Protein AF-A0A7K8NWL8-F1 (afdb_monomer)

Organism: Casuarius casuarius (NCBI:txid8787)

Foldseek 3Di:
DVVVVVVVVVVVVVVVVVVVVVVLLVCLVQVDPDVCSVVSVVVVVVVVVVVVVVLVVQVVCCVVPVVRNVCCVPVVVVVVVVVVVPDDDSPPDDGDD

Radius of gyration: 16.97 Å; Cα contacts (8 Å, |Δi|>4): 28; chains: 1; bounding box: 35×28×49 Å

Secondary structure (DSSP, 8-state):
-HHHHHHHHHHHHHHHHHHHHHHHHHHHHHHS-HHHHHHHHHHHHHHHHHHHHHHHHHHHGGGT-TTHHHHHHHHHHHHHHHHHHTSPP-TTPPP--

InterPro domains:
  IPR036259 MFS transporter superfamily [G3DSA:1.20.1250.20] (2-97)
  IPR036259 MFS transporter superfamily [SSF103473] (7-96)

Nearest PDB structures (foldseek):
  4njl-assembly1_A  TM=3.214E-01  e=8.857E+00  Middle East respiratory syndrome-related coronavirus

Structure (mmCIF, N/CA/C/O backbone):
data_AF-A0A7K8NWL8-F1
#
_entry.id   AF-A0A7K8NWL8-F1
#
loop_
_atom_site.group_PDB
_atom_site.id
_atom_site.type_symbol
_atom_site.label_atom_id
_atom_site.label_alt_id
_atom_site.label_comp_id
_atom_site.label_asym_id
_atom_site.label_entity_id
_atom_site.label_seq_id
_atom_site.pdbx_PDB_ins_code
_atom_site.Cartn_x
_atom_site.Cartn_y
_atom_site.Cartn_z
_atom_site.occupancy
_atom_site.B_iso_or_equiv
_atom_site.auth_seq_id
_atom_site.auth_comp_id
_atom_site.auth_asym_id
_atom_site.auth_atom_id
_atom_site.pdbx_PDB_model_num
ATOM 1 N N . GLU A 1 1 ? -2.092 -9.608 26.570 1.00 62.44 1 GLU A N 1
ATOM 2 C CA . GLU A 1 1 ? -2.768 -10.374 25.497 1.00 62.44 1 GLU A CA 1
ATOM 3 C C . GLU A 1 1 ? -3.240 -9.510 24.324 1.00 62.44 1 GLU A C 1
ATOM 5 O O . GLU A 1 1 ? -2.537 -9.459 23.322 1.00 62.44 1 GLU A O 1
ATOM 10 N N . LEU A 1 2 ? -4.349 -8.757 24.419 1.00 80.12 2 LEU A N 1
ATOM 11 C CA . LEU A 1 2 ? -4.906 -8.029 23.256 1.00 80.12 2 LEU A CA 1
ATOM 12 C C . LEU A 1 2 ? -3.962 -6.967 22.651 1.00 80.12 2 LEU A C 1
ATOM 14 O O . LEU A 1 2 ? -3.967 -6.730 21.444 1.00 80.12 2 LEU A O 1
ATOM 18 N N . GLN A 1 3 ? -3.144 -6.321 23.486 1.00 86.44 3 GLN A N 1
ATOM 19 C CA . GLN A 1 3 ? -2.190 -5.301 23.046 1.00 86.44 3 GLN A CA 1
ATOM 20 C C . GLN A 1 3 ? -1.061 -5.894 22.193 1.00 86.44 3 GLN A C 1
ATOM 22 O O . GLN A 1 3 ? -0.724 -5.311 21.168 1.00 86.44 3 GLN A O 1
ATOM 27 N N . THR A 1 4 ? -0.543 -7.068 22.565 1.00 90.69 4 THR A N 1
ATOM 28 C CA . THR A 1 4 ? 0.490 -7.795 21.810 1.00 90.69 4 THR A CA 1
ATOM 29 C C . THR A 1 4 ? -0.026 -8.224 20.439 1.00 90.69 4 THR A C 1
ATOM 31 O O . THR A 1 4 ? 0.671 -8.083 19.441 1.00 90.69 4 THR A O 1
ATOM 34 N N . VAL A 1 5 ? -1.278 -8.687 20.366 1.00 90.12 5 VAL A N 1
ATOM 35 C CA . VAL A 1 5 ? -1.917 -9.050 19.091 1.00 90.12 5 VAL A CA 1
ATOM 36 C C . VAL A 1 5 ? -2.085 -7.819 18.197 1.00 90.12 5 VAL A C 1
ATOM 38 O O . VAL A 1 5 ? -1.760 -7.870 17.013 1.00 90.12 5 VAL A O 1
ATOM 41 N N . ARG A 1 6 ? -2.525 -6.681 18.755 1.00 89.56 6 ARG A N 1
ATOM 42 C CA . ARG A 1 6 ? -2.659 -5.422 17.999 1.00 89.56 6 ARG A CA 1
ATOM 43 C C . ARG A 1 6 ? -1.320 -4.914 17.471 1.00 89.56 6 ARG A C 1
ATOM 45 O O . ARG A 1 6 ? -1.257 -4.480 16.324 1.00 89.56 6 ARG A O 1
ATOM 52 N N . THR A 1 7 ? -0.261 -4.951 18.278 1.00 91.75 7 THR A N 1
ATOM 53 C CA . THR A 1 7 ? 1.067 -4.507 17.834 1.00 91.75 7 THR A CA 1
ATOM 54 C C . THR A 1 7 ? 1.664 -5.463 16.810 1.00 91.75 7 THR A C 1
ATOM 56 O O . THR A 1 7 ? 2.191 -4.990 15.808 1.00 91.75 7 THR A O 1
ATOM 59 N N . ALA A 1 8 ? 1.522 -6.779 16.990 1.00 9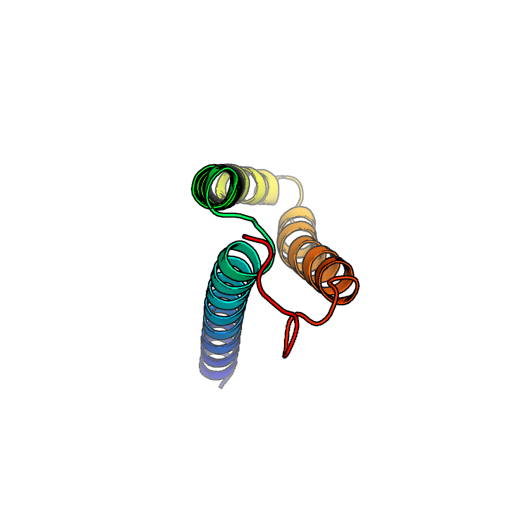3.69 8 ALA A N 1
ATOM 60 C CA . ALA A 1 8 ? 1.953 -7.768 16.005 1.00 93.69 8 ALA A CA 1
ATOM 61 C C . ALA A 1 8 ? 1.260 -7.550 14.651 1.00 93.69 8 ALA A C 1
ATOM 63 O O . ALA A 1 8 ? 1.933 -7.440 13.628 1.00 93.69 8 ALA A O 1
ATOM 64 N N . LEU A 1 9 ? -0.068 -7.383 14.649 1.00 89.25 9 LEU A N 1
ATOM 65 C CA . LEU A 1 9 ? -0.835 -7.107 13.433 1.00 89.25 9 LEU A CA 1
ATOM 66 C C . LEU A 1 9 ? -0.399 -5.790 12.770 1.00 89.25 9 LEU A C 1
ATOM 68 O O . LEU A 1 9 ? -0.241 -5.728 11.553 1.00 89.25 9 LEU A O 1
ATOM 72 N N . ALA A 1 10 ? -0.146 -4.745 13.564 1.00 89.25 10 ALA A N 1
ATOM 73 C CA . ALA A 1 10 ? 0.331 -3.461 13.057 1.00 89.25 10 ALA A CA 1
ATOM 74 C C . ALA A 1 10 ? 1.741 -3.550 12.445 1.00 89.25 10 ALA A C 1
ATOM 76 O O . ALA A 1 10 ? 2.017 -2.900 11.436 1.00 89.25 10 ALA A O 1
ATOM 77 N N . VAL A 1 11 ? 2.636 -4.349 13.035 1.00 94.25 11 VAL A N 1
ATOM 78 C CA . VAL A 1 11 ? 3.991 -4.577 12.510 1.00 94.25 11 VAL A CA 1
ATOM 79 C C . VAL A 1 11 ? 3.936 -5.370 11.210 1.00 94.25 11 VAL A C 1
ATOM 81 O O . VAL A 1 11 ? 4.576 -4.962 10.244 1.00 94.25 11 VAL A O 1
ATOM 84 N N . ILE A 1 12 ? 3.131 -6.435 11.152 1.00 94.44 12 ILE A N 1
ATOM 85 C CA . ILE A 1 12 ? 2.914 -7.215 9.926 1.00 94.44 12 ILE A CA 1
ATOM 86 C C . ILE A 1 12 ? 2.359 -6.30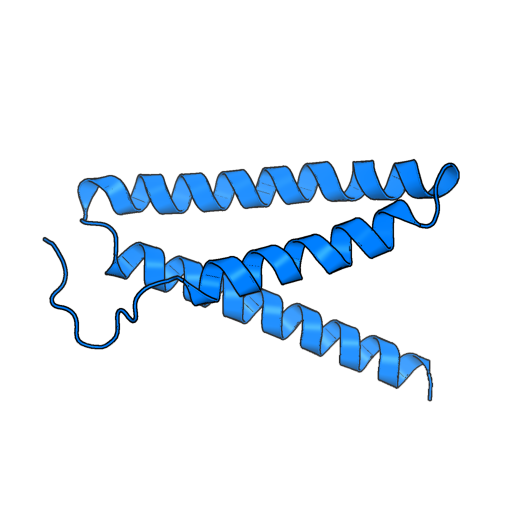8 8.826 1.00 94.44 12 ILE A C 1
ATOM 88 O O . ILE A 1 12 ? 2.927 -6.254 7.740 1.00 94.44 12 ILE A O 1
ATOM 92 N N . GLY A 1 13 ? 1.321 -5.521 9.125 1.00 89.50 13 GLY A N 1
ATOM 93 C CA . GLY A 1 13 ? 0.737 -4.580 8.168 1.00 89.50 13 GLY A CA 1
ATOM 94 C C . GLY A 1 13 ? 1.751 -3.563 7.637 1.00 89.50 13 GLY A C 1
ATOM 95 O O . GLY A 1 13 ? 1.828 -3.346 6.428 1.00 89.50 13 GLY A O 1
ATOM 96 N N . LYS A 1 14 ? 2.589 -2.981 8.509 1.00 89.50 14 LYS A N 1
ATOM 97 C CA . LYS A 1 14 ? 3.671 -2.084 8.068 1.00 89.50 14 LYS A CA 1
ATOM 98 C C . LYS A 1 14 ? 4.740 -2.798 7.242 1.00 89.50 14 LYS A C 1
ATOM 100 O O . LYS A 1 14 ? 5.216 -2.222 6.267 1.00 89.50 14 LYS A O 1
ATOM 105 N N . GLY A 1 15 ? 5.103 -4.026 7.608 1.00 91.81 15 GLY A N 1
ATOM 106 C CA . GLY A 1 15 ? 6.045 -4.847 6.848 1.00 91.81 15 GLY A CA 1
ATOM 107 C C . GLY A 1 15 ? 5.537 -5.130 5.436 1.00 91.81 15 GLY A C 1
ATOM 108 O O . GLY A 1 15 ? 6.246 -4.865 4.468 1.00 91.81 15 GLY A O 1
ATOM 109 N N . CYS A 1 16 ? 4.280 -5.566 5.311 1.00 90.12 16 CYS A N 1
ATOM 110 C CA . CYS A 1 16 ? 3.627 -5.787 4.022 1.00 90.12 16 CYS A CA 1
ATOM 111 C C . CYS A 1 16 ? 3.594 -4.509 3.179 1.00 90.12 16 CYS A C 1
ATOM 113 O O . CYS A 1 16 ? 3.961 -4.547 2.010 1.00 90.12 16 CYS A O 1
ATOM 115 N N . LEU A 1 17 ? 3.233 -3.366 3.773 1.00 88.06 17 LEU A N 1
ATOM 116 C CA . LEU A 1 17 ? 3.220 -2.088 3.058 1.00 88.06 17 LEU A CA 1
ATOM 117 C C . LEU A 1 17 ? 4.611 -1.721 2.516 1.00 88.06 17 LEU A C 1
ATOM 119 O O . LEU A 1 17 ? 4.728 -1.285 1.373 1.00 88.06 17 LEU A O 1
ATOM 123 N N . SER A 1 18 ? 5.666 -1.931 3.311 1.00 90.00 18 SER A N 1
ATOM 124 C CA . SER A 1 18 ? 7.046 -1.689 2.876 1.00 90.00 18 SER A CA 1
ATOM 125 C C . SER A 1 18 ? 7.470 -2.623 1.743 1.00 90.00 18 SER A C 1
ATOM 127 O O . SER A 1 18 ? 8.133 -2.175 0.809 1.00 90.00 18 SER A O 1
ATOM 129 N N . ALA A 1 19 ? 7.101 -3.904 1.817 1.00 90.31 19 ALA A N 1
ATOM 130 C CA . ALA A 1 19 ? 7.400 -4.874 0.770 1.00 90.31 19 ALA A CA 1
ATOM 131 C C . ALA A 1 19 ? 6.701 -4.492 -0.543 1.00 90.31 19 ALA A C 1
ATOM 133 O O . ALA A 1 19 ? 7.360 -4.404 -1.575 1.00 90.31 19 ALA A O 1
ATOM 134 N N . SER A 1 20 ? 5.407 -4.153 -0.489 1.00 89.31 20 SER A N 1
ATOM 135 C CA . SER A 1 20 ? 4.644 -3.698 -1.656 1.00 89.31 20 SER A CA 1
ATOM 136 C C . SER A 1 20 ? 5.235 -2.436 -2.281 1.00 89.31 20 SER A C 1
ATOM 138 O O . SER A 1 20 ? 5.350 -2.360 -3.502 1.00 89.31 20 SER A O 1
ATOM 140 N N . PHE A 1 21 ? 5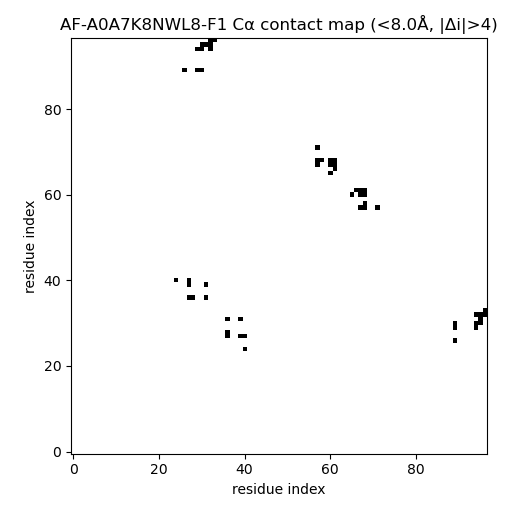.657 -1.461 -1.467 1.00 86.12 21 PHE A N 1
ATOM 141 C CA . PHE A 1 21 ? 6.340 -0.267 -1.974 1.00 86.12 21 PHE A CA 1
ATOM 142 C C . PHE A 1 21 ? 7.619 -0.626 -2.731 1.00 86.12 21 PHE A C 1
ATOM 144 O O . PHE A 1 21 ? 7.840 -0.114 -3.825 1.00 86.12 21 PHE A O 1
ATOM 151 N N . ASN A 1 22 ? 8.436 -1.530 -2.187 1.00 87.44 22 ASN A N 1
ATOM 152 C CA . ASN A 1 22 ? 9.659 -1.964 -2.853 1.00 87.44 22 ASN A CA 1
ATOM 153 C C . ASN A 1 22 ? 9.362 -2.692 -4.175 1.00 87.44 22 ASN A C 1
ATOM 155 O O . ASN A 1 22 ? 9.979 -2.393 -5.194 1.00 87.44 22 ASN A O 1
ATOM 159 N N . CYS A 1 23 ? 8.361 -3.579 -4.190 1.00 86.31 23 CYS A N 1
ATOM 160 C CA . CYS A 1 23 ? 7.916 -4.252 -5.410 1.00 86.31 23 CYS A CA 1
ATOM 161 C C . CYS A 1 23 ? 7.490 -3.245 -6.485 1.00 86.31 23 CYS A C 1
ATOM 163 O O . CYS A 1 23 ? 7.965 -3.334 -7.610 1.00 86.31 23 CYS A O 1
ATOM 165 N N . VAL A 1 24 ? 6.657 -2.253 -6.155 1.00 84.94 24 VAL A N 1
ATOM 166 C CA . VAL A 1 24 ? 6.221 -1.227 -7.123 1.00 84.94 24 VAL A CA 1
ATOM 167 C C . VAL A 1 24 ? 7.410 -0.455 -7.699 1.00 84.94 24 VAL A C 1
ATOM 169 O O . VAL A 1 24 ? 7.441 -0.188 -8.902 1.00 84.94 24 VAL A O 1
ATOM 172 N N . PHE A 1 25 ? 8.404 -0.122 -6.872 1.00 83.25 25 PHE A N 1
ATOM 173 C CA . PHE A 1 25 ? 9.636 0.511 -7.343 1.00 83.25 25 PHE A CA 1
ATOM 174 C C . PHE A 1 25 ? 10.392 -0.391 -8.326 1.00 83.25 25 PHE A C 1
ATOM 176 O O . PHE A 1 25 ? 10.745 0.075 -9.408 1.00 83.25 25 PHE A O 1
ATOM 183 N N . LEU A 1 26 ? 10.571 -1.674 -8.000 1.00 84.25 26 LEU A N 1
ATOM 184 C CA . LEU A 1 26 ? 11.225 -2.648 -8.881 1.00 84.25 26 LEU A CA 1
ATOM 185 C C . LEU A 1 26 ? 10.476 -2.818 -10.209 1.00 84.25 26 LEU A C 1
ATOM 187 O O . LEU A 1 26 ? 11.071 -2.622 -11.267 1.00 84.25 26 LEU A O 1
ATOM 191 N N . PHE A 1 27 ? 9.162 -3.046 -10.169 1.00 81.00 27 PHE A N 1
ATOM 192 C CA . PHE A 1 27 ? 8.319 -3.128 -11.367 1.00 81.00 27 PHE A CA 1
ATOM 193 C C . PHE A 1 27 ? 8.416 -1.864 -12.223 1.00 81.00 27 PHE A C 1
ATOM 195 O O . PHE A 1 27 ? 8.470 -1.943 -13.447 1.00 81.00 27 PHE A O 1
ATOM 202 N N . THR A 1 28 ? 8.495 -0.686 -11.599 1.00 80.62 28 THR A N 1
ATOM 203 C CA . THR A 1 28 ? 8.672 0.569 -12.340 1.00 80.62 28 THR A CA 1
ATOM 204 C C . THR A 1 28 ? 10.021 0.605 -13.066 1.00 80.62 28 THR A C 1
ATOM 206 O O . THR A 1 28 ? 10.120 1.163 -14.153 1.00 80.62 28 THR A O 1
ATOM 209 N N . THR A 1 29 ? 11.071 0.001 -12.505 1.00 78.19 29 THR A N 1
ATOM 210 C CA . THR A 1 29 ? 12.380 -0.068 -13.170 1.00 78.19 29 THR A CA 1
ATOM 211 C C . THR A 1 29 ? 12.474 -1.139 -14.254 1.00 78.19 29 THR A C 1
ATOM 213 O O . THR A 1 29 ? 13.243 -0.954 -15.192 1.00 78.19 29 THR A O 1
ATOM 216 N N . GLU A 1 30 ? 11.699 -2.218 -14.155 1.00 80.56 30 GLU A N 1
ATOM 217 C CA . GLU A 1 30 ? 11.712 -3.325 -15.123 1.00 80.56 30 GLU A CA 1
ATOM 218 C C . GLU A 1 30 ? 10.768 -3.086 -16.307 1.00 80.56 30 GLU A C 1
ATOM 220 O O . GLU A 1 30 ? 11.099 -3.426 -17.439 1.00 80.56 30 GLU A O 1
ATOM 225 N N . LEU A 1 31 ? 9.606 -2.472 -16.063 1.00 73.81 31 LEU A N 1
ATOM 226 C CA . LEU A 1 31 ? 8.558 -2.302 -17.072 1.00 73.81 31 LEU A CA 1
ATOM 227 C C . LEU A 1 31 ? 8.718 -1.019 -17.904 1.00 73.81 31 LEU A C 1
ATOM 229 O O . LEU A 1 31 ? 8.256 -0.964 -19.042 1.00 73.81 31 LEU A O 1
ATOM 233 N N . TYR A 1 32 ? 9.344 0.025 -17.345 1.00 72.50 32 TYR A N 1
ATOM 234 C CA . TYR A 1 32 ? 9.471 1.325 -18.011 1.00 72.50 32 TYR A CA 1
ATOM 235 C C . TYR A 1 32 ? 10.867 1.516 -18.642 1.00 72.50 32 TYR A C 1
ATOM 237 O O . TYR A 1 32 ? 11.877 1.467 -17.916 1.00 72.50 32 TYR A O 1
ATOM 245 N N . PRO A 1 33 ? 10.947 1.827 -19.956 1.00 71.31 33 PRO A N 1
ATOM 246 C CA . PRO A 1 33 ? 12.199 2.173 -20.618 1.00 71.31 33 PRO A CA 1
ATOM 247 C C . PRO A 1 33 ? 12.808 3.439 -20.005 1.00 71.31 33 PRO A C 1
ATOM 249 O O . PRO A 1 33 ? 12.118 4.286 -19.416 1.00 71.31 33 PRO A O 1
ATOM 252 N N . THR A 1 34 ? 14.129 3.562 -20.132 1.00 76.31 34 THR A N 1
ATOM 253 C CA . THR A 1 34 ? 14.950 4.594 -19.471 1.00 76.31 34 THR A CA 1
ATOM 254 C C . THR A 1 34 ? 14.382 6.027 -19.483 1.00 76.31 34 THR A C 1
ATOM 256 O O . THR A 1 34 ? 14.425 6.655 -18.419 1.00 76.31 34 THR A O 1
ATOM 259 N N . PRO A 1 35 ? 13.789 6.567 -20.572 1.00 76.06 35 PRO A N 1
ATOM 260 C CA . PRO A 1 35 ? 13.310 7.953 -2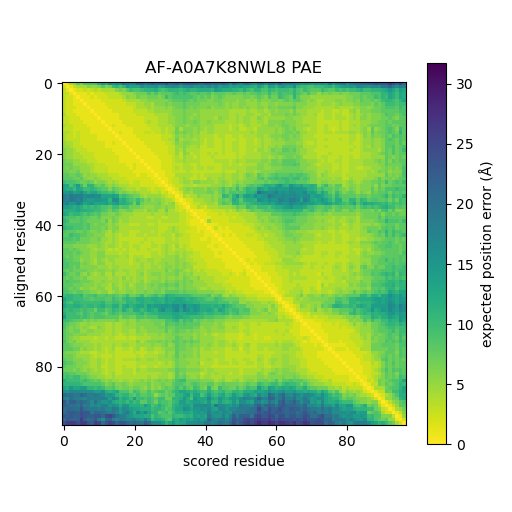0.587 1.00 76.06 35 PRO A CA 1
ATOM 261 C C . PRO A 1 35 ? 12.072 8.221 -19.717 1.00 76.06 35 PRO A C 1
ATOM 263 O O . PRO A 1 35 ? 11.883 9.348 -19.265 1.00 76.06 35 PRO A O 1
ATOM 266 N N . ILE A 1 36 ? 11.222 7.221 -19.461 1.00 78.56 36 ILE A N 1
ATOM 267 C CA . ILE A 1 36 ? 9.959 7.415 -18.720 1.00 78.56 36 ILE A CA 1
ATOM 268 C C . ILE A 1 36 ? 9.997 6.859 -17.294 1.00 78.56 36 ILE A C 1
ATOM 270 O O . ILE A 1 36 ? 9.100 7.139 -16.496 1.00 78.56 36 ILE A O 1
ATOM 274 N N . ARG A 1 37 ? 11.068 6.147 -16.932 1.00 83.12 37 ARG A N 1
ATOM 275 C CA . ARG A 1 37 ? 11.269 5.561 -15.599 1.00 83.12 37 ARG A CA 1
ATOM 276 C C . ARG A 1 37 ? 11.223 6.599 -14.478 1.00 83.12 37 ARG A C 1
ATOM 278 O O . ARG A 1 37 ? 10.513 6.413 -13.492 1.00 83.12 37 ARG A O 1
ATOM 285 N N . GLN A 1 38 ? 11.935 7.716 -14.636 1.00 83.06 38 GLN A N 1
ATOM 286 C CA . GLN A 1 38 ? 11.965 8.777 -13.623 1.00 83.06 38 GLN A CA 1
ATOM 287 C C . GLN A 1 38 ? 10.597 9.455 -13.465 1.00 83.06 38 GLN A C 1
ATOM 289 O O . GLN A 1 38 ? 10.186 9.771 -12.348 1.00 83.06 38 GLN A O 1
ATOM 294 N N . THR A 1 39 ? 9.858 9.612 -14.564 1.00 86.19 39 THR A N 1
ATOM 295 C CA . THR A 1 39 ? 8.486 10.133 -14.552 1.00 86.19 39 THR A CA 1
ATOM 296 C C . THR A 1 39 ? 7.533 9.176 -13.833 1.00 86.19 39 THR A C 1
ATOM 298 O O . THR A 1 39 ? 6.752 9.623 -12.996 1.00 86.19 39 THR A O 1
ATOM 301 N N . GLY A 1 40 ? 7.635 7.865 -14.083 1.00 84.00 40 GLY A N 1
ATOM 302 C CA . GLY A 1 40 ? 6.838 6.841 -13.397 1.00 84.00 40 GLY A CA 1
ATOM 303 C C . GLY A 1 40 ? 7.078 6.819 -11.884 1.00 84.00 40 GLY A C 1
ATOM 304 O O . GLY A 1 40 ? 6.129 6.866 -11.099 1.00 84.00 40 GLY A O 1
ATOM 305 N N . LEU A 1 41 ? 8.345 6.860 -11.460 1.00 86.25 41 LEU A N 1
ATOM 306 C CA . LEU A 1 41 ? 8.716 6.945 -10.041 1.00 86.25 41 LEU A CA 1
ATOM 307 C C . LEU A 1 41 ? 8.225 8.247 -9.383 1.00 86.25 41 LEU A C 1
ATOM 309 O O . LEU A 1 41 ? 7.726 8.235 -8.250 1.00 86.25 41 LEU A O 1
ATOM 313 N N . GLY A 1 42 ? 8.331 9.373 -10.094 1.00 87.75 42 GLY A N 1
ATOM 314 C CA . GLY A 1 42 ? 7.814 10.666 -9.644 1.00 87.75 42 GLY A CA 1
ATOM 315 C C . GLY A 1 42 ? 6.292 10.663 -9.483 1.00 87.75 42 GLY A C 1
ATOM 316 O O . GLY A 1 42 ? 5.768 11.164 -8.483 1.00 87.75 42 GLY A O 1
ATOM 317 N N . PHE A 1 43 ? 5.576 10.033 -10.415 1.00 87.62 43 PHE A N 1
ATOM 318 C CA . PHE A 1 43 ? 4.125 9.892 -10.357 1.00 87.62 43 PHE A CA 1
ATOM 319 C C . PHE A 1 43 ? 3.686 9.037 -9.163 1.00 87.62 43 PHE A C 1
ATOM 321 O O . PHE A 1 43 ? 2.854 9.477 -8.368 1.00 87.62 43 PHE A O 1
ATOM 328 N N . GLY A 1 44 ? 4.309 7.870 -8.960 1.00 86.38 44 GLY A N 1
ATOM 329 C CA . GLY A 1 44 ? 4.041 7.011 -7.801 1.00 86.38 44 GLY A CA 1
ATOM 330 C C . GLY A 1 44 ? 4.282 7.729 -6.469 1.00 86.38 44 GLY A C 1
ATOM 331 O O . GLY A 1 44 ? 3.449 7.677 -5.561 1.00 86.38 44 GLY A O 1
ATOM 332 N N . SER A 1 45 ? 5.374 8.493 -6.378 1.00 88.81 45 SER A N 1
ATOM 333 C CA . SER A 1 45 ? 5.679 9.308 -5.196 1.00 88.81 45 SER A CA 1
ATOM 334 C C . SER A 1 45 ? 4.631 10.396 -4.957 1.00 88.81 45 SER A C 1
ATOM 336 O O . SER A 1 45 ? 4.230 10.626 -3.817 1.00 88.81 45 SER A O 1
ATOM 338 N N . THR A 1 46 ? 4.144 11.040 -6.018 1.00 91.81 46 THR A N 1
ATOM 339 C CA . THR A 1 46 ? 3.092 12.064 -5.925 1.00 91.81 46 THR A CA 1
ATOM 340 C C . THR A 1 46 ? 1.782 11.457 -5.426 1.00 91.81 46 THR A C 1
ATOM 342 O O . THR A 1 46 ? 1.178 11.986 -4.494 1.00 91.81 46 THR A O 1
ATOM 345 N N . MET A 1 47 ? 1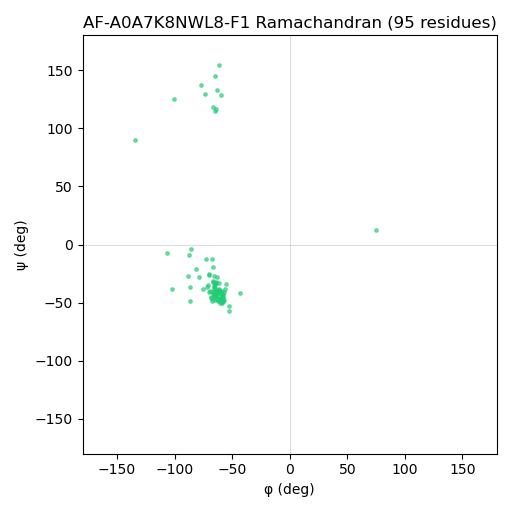.388 10.295 -5.955 1.00 88.88 47 MET A N 1
ATOM 346 C CA . MET A 1 47 ? 0.198 9.567 -5.499 1.00 88.88 47 MET A CA 1
ATOM 347 C C . MET A 1 47 ? 0.300 9.149 -4.025 1.00 88.88 47 MET A C 1
ATOM 349 O O . MET A 1 47 ? -0.667 9.292 -3.276 1.00 88.88 47 MET A O 1
ATOM 353 N N . ALA A 1 48 ? 1.481 8.719 -3.565 1.00 88.12 48 ALA A N 1
ATOM 354 C CA . ALA A 1 48 ? 1.712 8.420 -2.151 1.00 88.12 48 ALA A CA 1
ATOM 355 C C . ALA A 1 48 ? 1.518 9.658 -1.252 1.00 88.12 48 ALA A C 1
ATOM 357 O O . ALA A 1 48 ? 0.941 9.557 -0.167 1.00 88.12 48 ALA A O 1
ATOM 358 N N . ARG A 1 49 ? 1.944 10.847 -1.708 1.00 91.19 49 ARG A N 1
ATOM 359 C CA . ARG A 1 49 ? 1.709 12.113 -0.990 1.00 91.19 49 ARG A CA 1
ATOM 360 C C . ARG A 1 49 ? 0.231 12.476 -0.943 1.00 91.19 49 ARG A C 1
ATOM 362 O O . ARG A 1 49 ? -0.241 12.876 0.117 1.00 91.19 49 ARG A O 1
ATOM 369 N N . VAL A 1 50 ? -0.499 12.286 -2.042 1.00 92.44 50 VAL A N 1
ATOM 370 C CA . VAL A 1 50 ? -1.956 12.484 -2.073 1.00 92.44 50 VAL A CA 1
ATOM 371 C C . VAL A 1 50 ? -2.635 11.582 -1.041 1.00 92.44 50 VAL A C 1
ATOM 373 O O . VAL A 1 50 ? -3.421 12.074 -0.236 1.00 92.44 50 VAL A O 1
ATOM 376 N N . GLY A 1 51 ? -2.263 10.299 -0.967 1.00 87.94 51 GLY A N 1
ATOM 377 C CA . GLY A 1 51 ? -2.766 9.387 0.068 1.00 87.94 51 GLY A CA 1
ATOM 378 C C . GLY A 1 51 ? -2.485 9.880 1.494 1.00 87.94 51 GLY A C 1
ATOM 379 O O . GLY A 1 51 ? -3.366 9.839 2.352 1.00 87.94 51 GLY A O 1
ATOM 380 N N . GLY A 1 52 ? -1.288 10.425 1.735 1.00 89.75 52 GLY A N 1
ATOM 381 C CA . GLY A 1 52 ? -0.918 11.034 3.015 1.00 89.75 52 GLY A CA 1
ATOM 382 C C . GLY A 1 52 ? -1.732 12.282 3.383 1.00 89.75 52 GLY A C 1
ATOM 383 O O . GLY A 1 52 ? -1.987 12.499 4.564 1.00 89.75 52 GLY A O 1
ATOM 384 N N . ILE A 1 53 ? -2.172 13.076 2.400 1.00 93.25 53 ILE A N 1
ATOM 385 C CA . ILE A 1 53 ? -3.057 14.240 2.603 1.00 93.25 53 ILE A CA 1
ATOM 386 C C . ILE A 1 53 ? -4.499 13.787 2.870 1.00 93.25 53 ILE A C 1
ATOM 388 O O . ILE A 1 53 ? -5.184 14.360 3.714 1.00 93.25 53 ILE A O 1
ATOM 392 N N . VAL A 1 54 ? -4.956 12.735 2.187 1.00 88.94 54 VAL A N 1
ATOM 393 C CA . VAL A 1 54 ? -6.317 12.195 2.334 1.00 88.94 54 VAL A CA 1
ATOM 394 C C . VAL A 1 54 ? -6.509 11.482 3.678 1.00 88.94 54 VAL A C 1
ATOM 396 O O . VAL A 1 54 ? -7.578 11.586 4.273 1.00 88.94 54 VAL A O 1
ATOM 399 N N . ALA A 1 55 ? -5.485 10.812 4.212 1.00 87.62 55 ALA A N 1
ATOM 400 C CA . ALA A 1 55 ? -5.566 10.082 5.481 1.00 87.62 55 ALA A CA 1
ATOM 401 C C . ALA A 1 55 ? -6.102 10.911 6.682 1.00 87.62 55 ALA A C 1
ATOM 403 O O . ALA A 1 55 ? -7.076 10.487 7.318 1.00 87.62 55 ALA A O 1
ATOM 404 N N . PRO A 1 56 ? -5.551 12.096 7.018 1.00 88.94 56 PRO A N 1
ATOM 405 C CA . PRO A 1 56 ? -6.088 12.920 8.100 1.00 88.94 56 PRO A CA 1
ATOM 406 C C . PRO A 1 56 ? -7.487 13.471 7.790 1.00 88.94 56 PRO A C 1
ATOM 408 O O . PRO A 1 56 ? -8.294 13.563 8.709 1.00 88.94 56 PRO A O 1
ATOM 411 N N . LEU A 1 57 ? -7.811 13.764 6.524 1.00 87.75 57 LEU A N 1
ATOM 412 C CA . LEU A 1 57 ?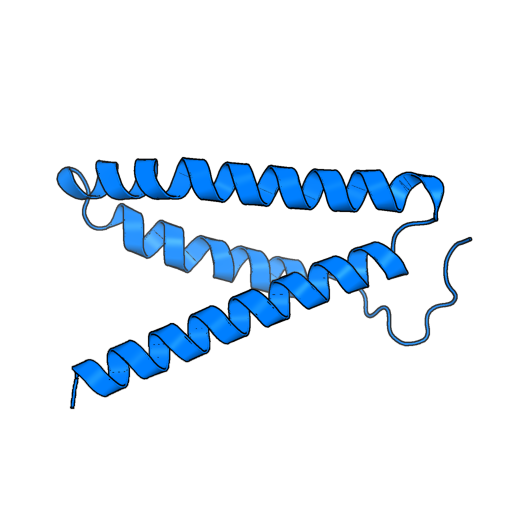 -9.153 14.211 6.124 1.00 87.75 57 LEU A CA 1
ATOM 413 C C . LEU A 1 57 ? -10.206 13.125 6.381 1.00 87.75 57 LEU A C 1
ATOM 415 O O . LEU A 1 57 ? -11.258 13.396 6.953 1.00 87.75 57 LEU A O 1
ATOM 419 N N . VAL A 1 58 ? -9.894 11.875 6.030 1.00 87.12 58 VAL A N 1
ATOM 420 C CA . VAL A 1 58 ? -10.757 10.717 6.311 1.00 87.12 58 VAL A CA 1
ATOM 421 C C . VAL A 1 58 ? -10.893 10.495 7.817 1.00 87.12 58 VAL A C 1
ATOM 423 O O . VAL A 1 58 ? -11.983 10.205 8.297 1.00 87.12 58 VAL A O 1
ATOM 426 N N . LYS A 1 59 ? -9.809 10.676 8.581 1.00 86.06 59 LYS A N 1
ATOM 427 C CA . LYS A 1 59 ? -9.849 10.585 10.047 1.00 86.06 59 LYS A CA 1
ATOM 428 C C . LYS A 1 59 ? -10.708 11.689 10.674 1.00 86.06 59 LYS A C 1
ATOM 430 O O . LYS A 1 59 ? -11.363 11.421 11.668 1.00 86.06 59 LYS A O 1
ATOM 435 N N . MET A 1 60 ? -10.734 12.898 10.116 1.00 86.94 60 MET A N 1
ATOM 436 C CA . MET A 1 60 ? -11.621 13.971 10.591 1.00 86.94 60 MET A CA 1
ATOM 437 C C . MET A 1 60 ? -13.101 13.652 10.347 1.00 86.94 60 MET A C 1
ATOM 439 O O . MET A 1 60 ? -13.946 14.033 11.147 1.00 86.94 60 MET A O 1
ATOM 443 N N . MET A 1 61 ? -13.427 12.907 9.286 1.00 83.31 61 MET A N 1
ATOM 444 C CA . MET A 1 61 ? -14.803 12.458 9.035 1.00 83.31 61 MET A CA 1
ATOM 445 C C . MET A 1 61 ? -15.292 11.353 9.986 1.00 83.31 61 MET A C 1
ATOM 447 O O . MET A 1 61 ? -16.496 11.104 10.033 1.00 83.31 61 MET A O 1
ATOM 451 N N . ASP A 1 62 ? -14.400 10.724 10.760 1.00 85.94 62 ASP A N 1
ATOM 452 C CA . ASP A 1 62 ? -14.742 9.727 11.789 1.00 85.94 62 ASP A CA 1
ATOM 453 C C . ASP A 1 62 ? -15.745 10.270 12.818 1.00 85.94 62 ASP A C 1
ATOM 455 O O . ASP A 1 62 ? -16.629 9.545 13.265 1.00 85.94 62 ASP A O 1
ATOM 459 N N . GLU A 1 63 ? -15.651 11.565 13.135 1.00 82.56 63 GLU A N 1
ATOM 460 C CA . GLU A 1 63 ? -16.501 12.231 14.128 1.00 82.56 63 GLU A CA 1
ATOM 461 C C . GLU A 1 63 ? -17.977 12.287 13.705 1.00 82.56 63 GLU A C 1
ATOM 463 O O . GLU A 1 63 ? -18.869 12.289 14.552 1.00 82.56 63 GLU A O 1
ATOM 468 N N . TYR A 1 64 ? -18.246 12.275 12.396 1.00 81.19 64 TYR A N 1
ATOM 469 C CA . TYR A 1 64 ? -19.605 12.270 11.852 1.00 81.19 64 TYR A CA 1
ATOM 470 C C . TYR A 1 64 ? -20.032 10.873 11.376 1.00 81.19 64 TYR A C 1
ATOM 472 O O . TYR A 1 64 ? -21.180 10.472 11.564 1.00 81.19 64 TYR A O 1
ATOM 480 N N . TYR A 1 65 ? -19.110 10.111 10.775 1.00 83.00 65 TYR A N 1
ATOM 481 C CA . TYR A 1 65 ? -19.360 8.772 10.244 1.00 83.00 65 TYR A CA 1
ATOM 482 C C . TYR A 1 65 ? -18.245 7.784 10.649 1.00 83.00 65 TYR A C 1
ATOM 484 O O . TYR A 1 65 ? -17.307 7.560 9.877 1.00 83.00 65 TYR A O 1
ATOM 492 N N . PRO A 1 66 ? -18.372 7.090 11.795 1.00 81.56 66 PRO A N 1
ATOM 493 C CA . PRO A 1 66 ? -17.327 6.195 12.319 1.00 81.56 66 PRO A CA 1
ATOM 494 C C . PRO A 1 66 ? -17.075 4.937 11.465 1.00 81.56 66 PRO A C 1
ATOM 496 O O . PRO A 1 66 ? -16.089 4.224 11.643 1.00 81.56 66 PRO A O 1
ATOM 499 N N . PHE A 1 67 ? -17.957 4.638 10.508 1.00 83.38 67 PHE A N 1
ATOM 500 C CA . PHE A 1 67 ? -17.776 3.531 9.564 1.00 83.38 67 PHE A CA 1
ATOM 501 C C . PHE A 1 67 ? -16.852 3.885 8.385 1.00 83.38 67 PHE A C 1
ATOM 503 O O . PHE A 1 67 ? -16.285 2.994 7.755 1.00 83.38 67 PHE A O 1
ATOM 510 N N . VAL A 1 68 ? -16.664 5.172 8.081 1.00 86.94 68 VAL A N 1
ATOM 511 C CA . VAL A 1 68 ? -15.928 5.608 6.884 1.00 86.94 68 VAL A CA 1
ATOM 512 C C . VAL A 1 68 ? -14.433 5.267 6.957 1.00 86.94 68 VAL A C 1
ATOM 514 O O . VAL A 1 68 ? -13.932 4.659 6.008 1.00 86.94 68 VAL A O 1
ATOM 517 N N . PRO A 1 69 ? -13.699 5.560 8.049 1.00 86.19 69 PRO A N 1
ATOM 518 C CA . PRO A 1 69 ? -12.273 5.250 8.116 1.00 86.19 69 PRO A CA 1
ATOM 519 C C . PRO A 1 69 ? -11.934 3.763 7.935 1.00 86.19 69 PRO A C 1
ATOM 521 O O . PRO A 1 69 ? -11.089 3.468 7.087 1.00 86.19 69 PRO A O 1
ATOM 524 N N . PRO A 1 70 ? -12.557 2.802 8.651 1.00 86.94 70 PRO A N 1
ATOM 525 C CA . PRO A 1 70 ? -12.206 1.393 8.486 1.00 86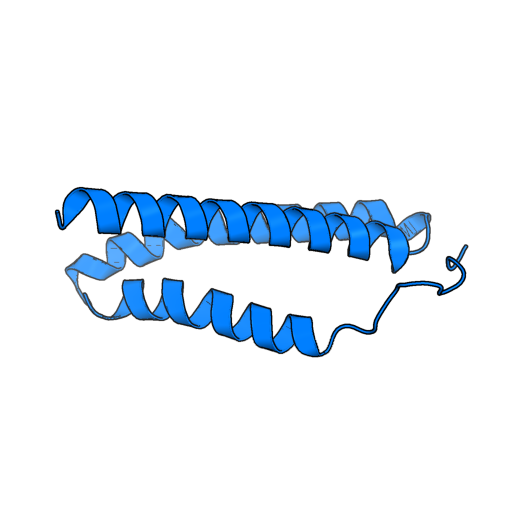.94 70 PRO A CA 1
ATOM 526 C C . PRO A 1 70 ? -12.514 0.871 7.077 1.00 86.94 70 PRO A C 1
ATOM 528 O O . PRO A 1 70 ? -11.749 0.060 6.559 1.00 86.94 70 PRO A O 1
ATOM 531 N N . VAL A 1 71 ? -13.568 1.369 6.420 1.00 89.50 71 VAL A N 1
ATOM 532 C CA . VAL A 1 71 ? -13.866 1.004 5.027 1.00 89.50 71 VAL A CA 1
ATOM 533 C C . VAL A 1 71 ? -12.826 1.560 4.071 1.00 89.50 71 VAL A C 1
ATOM 535 O O . VAL A 1 71 ? -12.338 0.818 3.229 1.00 89.50 71 VAL A O 1
ATOM 538 N N . VAL A 1 72 ? -12.444 2.831 4.192 1.00 89.25 72 VAL A N 1
ATOM 539 C CA . VAL A 1 72 ? -11.467 3.442 3.278 1.00 89.25 72 VAL A CA 1
ATOM 540 C C . VAL A 1 72 ? -10.086 2.804 3.448 1.00 89.25 72 VAL A C 1
ATOM 542 O O . VAL A 1 72 ? -9.464 2.404 2.462 1.00 89.25 72 VAL A O 1
ATOM 545 N N . TYR A 1 73 ? -9.625 2.644 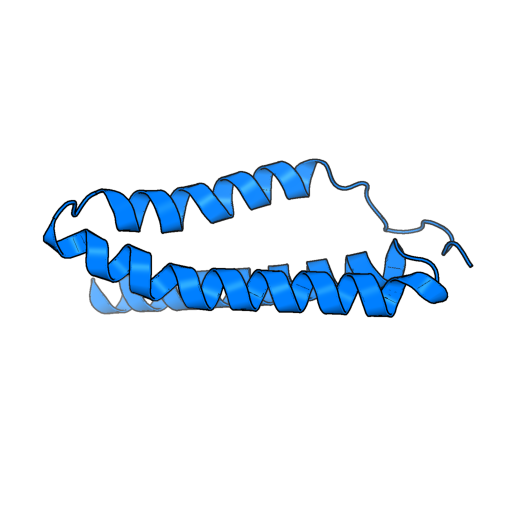4.693 1.00 87.94 73 TYR A N 1
ATOM 546 C CA . TYR A 1 73 ? -8.330 2.025 4.984 1.00 87.94 73 TYR A CA 1
ATOM 547 C C . TYR A 1 73 ? -8.297 0.520 4.693 1.00 87.94 73 TYR A C 1
ATOM 549 O O . TYR A 1 73 ? -7.220 -0.007 4.433 1.00 87.94 73 TYR A O 1
ATOM 557 N N . GLY A 1 74 ? -9.440 -0.171 4.727 1.00 88.88 74 GLY A N 1
ATOM 558 C CA . GLY A 1 74 ? -9.542 -1.594 4.394 1.00 88.88 74 GLY A CA 1
ATOM 559 C C . GLY A 1 74 ? -9.736 -1.860 2.899 1.00 88.88 74 GLY A C 1
ATOM 560 O O . GLY A 1 74 ? -9.018 -2.666 2.315 1.00 88.88 74 GLY A O 1
ATOM 561 N N . ALA A 1 75 ? -10.680 -1.172 2.255 1.00 91.44 75 ALA A N 1
ATOM 562 C CA . ALA A 1 75 ? -11.032 -1.399 0.854 1.00 91.44 75 ALA A CA 1
ATOM 563 C C . ALA A 1 75 ? -9.953 -0.901 -0.115 1.00 91.44 75 ALA A C 1
ATOM 565 O O . ALA A 1 75 ? -9.687 -1.565 -1.116 1.00 91.44 75 ALA A O 1
ATOM 566 N N . GLY A 1 76 ? -9.295 0.224 0.188 1.00 89.56 76 GLY A N 1
ATOM 567 C CA . GLY A 1 76 ? -8.218 0.778 -0.639 1.00 89.56 76 GLY A CA 1
ATOM 568 C C . GLY A 1 76 ? -7.104 -0.234 -0.952 1.00 89.56 76 GLY A C 1
ATOM 569 O O . GLY A 1 76 ? -6.862 -0.518 -2.129 1.00 89.56 76 GLY A O 1
ATOM 570 N N . PRO A 1 77 ? -6.446 -0.833 0.060 1.00 88.62 77 PRO A N 1
ATOM 571 C CA . PRO A 1 77 ? -5.407 -1.826 -0.181 1.00 88.62 77 PRO A CA 1
ATOM 572 C C . PRO A 1 77 ? -5.937 -3.109 -0.835 1.00 88.62 77 PRO A C 1
ATOM 574 O O . PRO A 1 77 ? -5.230 -3.672 -1.667 1.00 88.62 77 PRO A O 1
ATOM 577 N N . ILE A 1 78 ? -7.172 -3.544 -0.549 1.00 91.06 78 ILE A N 1
ATOM 578 C CA . ILE A 1 78 ? -7.776 -4.718 -1.209 1.00 91.06 78 ILE A CA 1
ATOM 579 C C . ILE A 1 78 ? -7.922 -4.478 -2.714 1.00 91.06 78 ILE A C 1
ATOM 581 O O . ILE A 1 78 ? -7.479 -5.303 -3.509 1.00 91.06 78 ILE A O 1
ATOM 585 N N . LEU A 1 79 ? -8.477 -3.331 -3.116 1.00 90.75 79 LEU A N 1
ATOM 586 C CA . LEU A 1 79 ? -8.592 -2.965 -4.529 1.00 90.75 79 LEU A CA 1
ATOM 587 C C . LEU A 1 79 ? -7.214 -2.882 -5.195 1.00 90.75 79 LEU A C 1
ATOM 589 O O . LEU A 1 79 ? -7.043 -3.369 -6.311 1.00 90.75 79 LEU A O 1
ATOM 593 N N . SER A 1 80 ? -6.217 -2.332 -4.493 1.00 87.19 80 SER A N 1
ATOM 594 C CA . SER A 1 80 ? -4.845 -2.274 -5.006 1.00 87.19 80 SER A CA 1
ATOM 595 C C . SER A 1 80 ? -4.217 -3.660 -5.178 1.00 87.19 80 SER A C 1
ATOM 597 O O . SER A 1 80 ? -3.527 -3.891 -6.164 1.00 87.19 80 SER A O 1
ATOM 599 N N . ALA A 1 81 ? -4.492 -4.599 -4.269 1.00 88.31 81 ALA A N 1
ATOM 600 C CA . ALA A 1 81 ? -3.988 -5.965 -4.348 1.00 88.31 81 ALA A CA 1
ATOM 601 C C . ALA A 1 81 ? -4.631 -6.734 -5.509 1.00 88.31 81 ALA A C 1
ATOM 603 O O . ALA A 1 81 ? -3.939 -7.443 -6.234 1.00 88.31 81 ALA A O 1
ATOM 604 N N . VAL A 1 82 ? -5.937 -6.544 -5.733 1.00 90.06 82 VAL A N 1
ATOM 605 C CA . VAL A 1 82 ? -6.636 -7.112 -6.896 1.00 90.06 82 VAL A CA 1
ATOM 606 C C . VAL A 1 82 ? -6.044 -6.561 -8.190 1.00 90.06 82 VAL A C 1
ATOM 608 O O . VAL A 1 82 ? -5.721 -7.337 -9.082 1.00 90.06 82 VAL A O 1
ATOM 611 N N . ALA A 1 83 ? -5.839 -5.243 -8.277 1.00 86.62 83 ALA A N 1
ATOM 612 C CA . ALA A 1 83 ? -5.211 -4.612 -9.436 1.00 86.62 83 ALA A CA 1
ATOM 613 C C . ALA A 1 83 ? -3.771 -5.108 -9.664 1.00 86.62 83 ALA A C 1
ATOM 615 O O . ALA A 1 83 ? -3.390 -5.371 -10.801 1.00 86.62 83 ALA A O 1
ATOM 616 N N . ALA A 1 84 ? -2.991 -5.298 -8.595 1.00 85.31 84 ALA A N 1
ATOM 617 C CA . ALA A 1 84 ? -1.645 -5.863 -8.673 1.00 85.31 84 ALA A CA 1
ATOM 618 C C . ALA A 1 84 ? -1.638 -7.314 -9.187 1.00 85.31 84 ALA A C 1
ATOM 620 O O . ALA A 1 84 ? -0.681 -7.719 -9.834 1.00 85.31 84 ALA A O 1
ATOM 621 N N . GLY A 1 85 ? -2.711 -8.081 -8.967 1.00 83.62 85 GLY A N 1
ATOM 622 C CA . GLY A 1 85 ? -2.869 -9.424 -9.535 1.00 83.62 85 GLY A CA 1
ATOM 623 C C . GLY A 1 85 ? -3.025 -9.453 -11.062 1.00 83.62 85 GLY A C 1
ATOM 624 O O . GLY A 1 85 ? -2.787 -10.490 -11.671 1.00 83.62 85 GLY A O 1
AT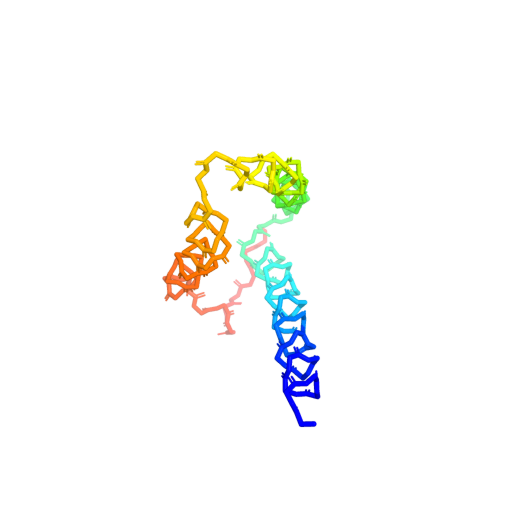OM 625 N N . PHE A 1 86 ? -3.390 -8.330 -11.691 1.00 81.81 86 PHE A N 1
ATOM 626 C CA . PHE A 1 86 ? -3.424 -8.195 -13.153 1.00 81.81 86 PHE A CA 1
ATOM 627 C C . PHE A 1 86 ? -2.071 -7.794 -13.753 1.00 81.81 86 PHE A C 1
ATOM 629 O O . PHE A 1 86 ? -1.956 -7.685 -14.975 1.00 81.81 86 PHE A O 1
ATOM 636 N N . LEU A 1 87 ? -1.059 -7.533 -12.921 1.00 77.12 87 LEU A N 1
ATOM 637 C CA . LEU A 1 87 ? 0.250 -7.120 -13.402 1.00 77.12 87 LEU A CA 1
ATOM 638 C C . LEU A 1 87 ? 0.970 -8.329 -14.029 1.00 77.12 87 LEU A C 1
ATOM 640 O O . LEU A 1 87 ? 1.028 -9.387 -13.401 1.00 77.12 87 LEU A O 1
ATOM 644 N N . PRO A 1 88 ? 1.500 -8.204 -15.260 1.00 69.44 88 PRO A N 1
ATOM 645 C CA . PRO A 1 88 ? 2.217 -9.292 -15.906 1.00 69.44 88 PRO A CA 1
ATOM 646 C C . PRO A 1 88 ? 3.492 -9.628 -15.131 1.00 69.44 88 PRO A C 1
ATOM 648 O O . PRO A 1 88 ? 4.158 -8.749 -14.581 1.00 69.44 88 PRO A O 1
ATOM 651 N N . GLU A 1 89 ? 3.839 -10.910 -15.107 1.00 73.56 89 GLU A N 1
ATOM 652 C CA . GLU A 1 89 ? 5.070 -11.377 -14.485 1.00 73.56 89 GLU A CA 1
ATOM 653 C C . GLU A 1 89 ? 6.278 -10.847 -15.277 1.00 73.56 89 GLU A C 1
ATOM 655 O O . GLU A 1 89 ? 6.420 -11.120 -16.468 1.00 73.56 89 GLU A O 1
ATOM 660 N N . THR A 1 90 ? 7.128 -10.046 -14.627 1.00 67.12 90 THR A N 1
ATOM 661 C CA . THR A 1 90 ? 8.334 -9.450 -15.237 1.00 67.12 90 THR A CA 1
ATOM 662 C C . THR A 1 90 ? 9.562 -10.358 -15.146 1.00 67.12 90 THR A C 1
ATOM 664 O O . THR A 1 90 ? 10.587 -10.086 -15.774 1.00 67.12 90 THR A O 1
ATOM 667 N N . LEU A 1 91 ? 9.471 -11.462 -14.399 1.00 60.78 91 LEU A N 1
ATOM 668 C CA . LEU A 1 91 ? 10.570 -12.398 -14.186 1.00 60.78 91 LEU A CA 1
ATOM 669 C C . LEU A 1 91 ? 10.985 -13.060 -15.520 1.00 60.78 91 LEU A C 1
ATOM 671 O O . LEU A 1 91 ? 10.216 -13.816 -16.107 1.00 60.78 91 LEU A O 1
ATOM 675 N N . ASN A 1 92 ? 12.228 -12.822 -15.963 1.00 58.59 92 ASN A N 1
ATOM 676 C CA . ASN A 1 92 ? 12.834 -13.293 -17.228 1.00 58.59 92 ASN A CA 1
ATOM 677 C C . ASN A 1 92 ? 12.393 -12.585 -18.526 1.00 58.59 92 ASN A C 1
ATOM 679 O O . ASN A 1 92 ? 12.725 -13.064 -19.613 1.00 58.59 92 ASN A O 1
ATOM 683 N N . ALA A 1 93 ? 11.697 -11.449 -18.457 1.00 63.50 93 ALA A N 1
ATOM 684 C CA . ALA A 1 93 ? 11.455 -10.636 -19.649 1.00 63.50 93 ALA A CA 1
ATOM 685 C C . ALA A 1 93 ? 12.722 -9.835 -20.037 1.00 63.50 93 ALA A C 1
ATOM 687 O O . ALA A 1 93 ? 13.383 -9.286 -19.150 1.00 63.50 93 ALA A O 1
ATOM 688 N N . PRO A 1 94 ? 13.090 -9.741 -21.332 1.00 61.03 94 PRO A N 1
ATOM 689 C CA . PRO A 1 94 ? 14.156 -8.842 -21.765 1.00 61.03 94 PRO A CA 1
ATOM 690 C C . PRO A 1 94 ? 13.742 -7.393 -21.483 1.00 61.03 94 PRO A C 1
ATOM 692 O O . PRO A 1 94 ? 12.610 -7.009 -21.786 1.00 61.03 94 PRO A O 1
ATOM 695 N N . LEU A 1 95 ? 14.642 -6.601 -20.888 1.00 59.16 95 LEU A N 1
ATOM 696 C CA . LEU A 1 95 ? 14.360 -5.193 -20.608 1.00 59.16 95 LEU A CA 1
ATOM 697 C C . LEU A 1 95 ? 14.064 -4.461 -21.928 1.00 59.16 95 LEU A C 1
ATOM 699 O O . LEU A 1 95 ? 14.870 -4.554 -22.854 1.00 59.16 95 LEU A O 1
ATOM 703 N N . PRO A 1 96 ? 12.945 -3.722 -22.020 1.00 58.22 96 PRO A N 1
ATOM 704 C CA . PRO A 1 96 ? 12.752 -2.755 -23.088 1.00 58.22 96 PRO A CA 1
ATOM 705 C C . PRO A 1 96 ? 13.800 -1.645 -22.924 1.00 58.22 96 PRO A C 1
ATOM 707 O O . PRO A 1 96 ? 13.785 -0.940 -21.909 1.00 58.22 96 PRO A O 1
ATOM 710 N N . ASP A 1 97 ? 14.721 -1.527 -23.881 1.00 53.09 97 ASP A N 1
ATOM 711 C CA . ASP A 1 97 ? 15.697 -0.429 -23.950 1.00 53.09 97 ASP A CA 1
ATOM 712 C C . ASP A 1 97 ? 15.009 0.946 -24.097 1.00 53.09 97 ASP A C 1
ATOM 714 O O . ASP A 1 97 ? 14.105 1.078 -24.960 1.00 53.09 97 ASP A O 1
#

Solvent-accessible surface area (backbone atoms only — not comparable to full-atom values): 5581 Å² total; per-residue (Å²): 110,73,66,59,53,53,50,51,53,52,50,50,52,51,50,51,52,52,52,52,52,50,48,53,54,51,51,44,62,58,74,36,34,74,90,50,28,65,56,52,56,50,49,55,53,51,53,52,50,51,51,61,60,46,49,60,56,42,56,61,44,32,83,81,38,70,65,53,41,63,48,54,69,52,48,52,58,50,55,50,52,57,55,56,68,71,55,77,84,65,83,89,58,80,70,62,115

pLDDT: mean 83.65, std 9.02, range [53.09, 94.44]

Sequence (97 aa):
ELQTVRTALAVIGKGCLSASFNCVFLFTTELYPTPIRQTGLGFGSTMARVGGIVAPLVKMMDEYYPFVPPVVYGAGPILSAVAAGFLPETLNAPLPD

Mean predicted aligned error: 6.65 Å